Protein AF-A0AAN8R5F7-F1 (afdb_monomer_lite)

pLDDT: mean 91.43, std 5.91, range [65.44, 97.75]

Structure (mmCIF, N/CA/C/O backbone):
data_AF-A0AAN8R5F7-F1
#
_entry.id   AF-A0AAN8R5F7-F1
#
loop_
_atom_site.group_PDB
_atom_site.id
_atom_site.type_symbol
_atom_site.label_atom_id
_atom_site.label_alt_id
_atom_site.label_comp_id
_atom_site.label_asym_id
_atom_site.label_entity_id
_atom_site.label_seq_id
_atom_site.pdbx_PDB_ins_code
_atom_site.Cartn_x
_atom_site.Cartn_y
_atom_site.Cartn_z
_atom_site.occupancy
_atom_site.B_iso_or_equiv
_atom_site.auth_seq_id
_atom_site.auth_comp_id
_atom_site.auth_asym_id
_atom_site.auth_atom_id
_atom_site.pdbx_PDB_model_num
ATOM 1 N N . MET A 1 1 ? -6.568 -14.028 -9.680 1.00 81.44 1 MET A N 1
ATOM 2 C CA . MET A 1 1 ? -6.559 -12.885 -10.621 1.00 81.44 1 MET A CA 1
ATOM 3 C C . MET A 1 1 ? -5.144 -12.614 -11.130 1.00 81.44 1 MET A C 1
ATOM 5 O O . MET A 1 1 ? -4.894 -12.911 -12.287 1.00 81.44 1 MET A O 1
ATOM 9 N N . PHE A 1 2 ? -4.196 -12.182 -10.287 1.00 82.31 2 PHE A N 1
ATOM 10 C CA . PHE A 1 2 ? -2.852 -11.762 -10.733 1.00 82.31 2 PHE A CA 1
ATOM 11 C C . PHE A 1 2 ? -2.015 -12.887 -11.358 1.00 82.31 2 PHE A C 1
ATOM 13 O O . PHE A 1 2 ? -1.373 -12.662 -12.374 1.00 82.31 2 PHE A O 1
ATOM 20 N N . THR A 1 3 ? -2.107 -14.123 -10.855 1.00 86.88 3 THR A N 1
ATOM 21 C CA . THR A 1 3 ? -1.468 -15.292 -11.492 1.00 86.88 3 THR A CA 1
ATOM 22 C C . THR A 1 3 ? -1.966 -15.541 -12.917 1.00 86.88 3 THR A C 1
ATOM 24 O O . THR A 1 3 ? -1.203 -15.998 -13.755 1.00 86.88 3 THR A O 1
ATOM 27 N N . ARG A 1 4 ? -3.238 -15.239 -13.213 1.00 84.88 4 ARG A N 1
ATOM 28 C CA . ARG A 1 4 ? -3.802 -15.421 -14.561 1.00 84.88 4 ARG A CA 1
ATOM 29 C C . ARG A 1 4 ? -3.370 -14.303 -15.512 1.00 84.88 4 ARG A C 1
ATOM 31 O O . ARG A 1 4 ? -3.146 -14.577 -16.679 1.00 84.88 4 ARG A O 1
ATOM 38 N N . THR A 1 5 ? -3.244 -13.074 -15.011 1.00 77.81 5 THR A N 1
ATOM 39 C CA . THR A 1 5 ? -2.885 -11.894 -15.817 1.00 77.81 5 THR A CA 1
ATOM 40 C C . THR A 1 5 ? -1.377 -11.765 -16.039 1.00 77.81 5 THR A C 1
ATOM 42 O O . THR A 1 5 ? -0.944 -11.488 -17.148 1.00 77.81 5 THR A O 1
ATOM 45 N N . TYR A 1 6 ? -0.575 -11.979 -14.994 1.00 79.94 6 TYR A N 1
ATOM 46 C CA . TYR A 1 6 ? 0.871 -11.725 -14.991 1.00 79.94 6 TYR A CA 1
ATOM 47 C C . TYR A 1 6 ? 1.715 -13.005 -14.909 1.00 79.94 6 TYR A C 1
ATOM 49 O O . TYR A 1 6 ? 2.942 -12.949 -14.988 1.00 79.94 6 TYR A O 1
ATOM 57 N N . GLY A 1 7 ? 1.081 -14.172 -14.744 1.00 85.00 7 GLY A N 1
ATOM 58 C CA . GLY A 1 7 ? 1.749 -15.470 -14.813 1.00 85.00 7 GLY A CA 1
ATOM 59 C C . GLY A 1 7 ? 2.954 -15.587 -13.879 1.00 85.00 7 GLY A C 1
ATOM 60 O O . GLY A 1 7 ? 2.865 -15.358 -12.668 1.00 85.00 7 GLY A O 1
ATOM 61 N N . LYS A 1 8 ? 4.096 -15.954 -14.469 1.00 82.50 8 LYS A N 1
ATOM 62 C CA . LYS A 1 8 ? 5.363 -16.192 -13.768 1.00 82.50 8 LYS A CA 1
ATOM 63 C C . LYS A 1 8 ? 5.905 -14.940 -13.069 1.00 82.50 8 LYS A C 1
ATOM 65 O O . LYS A 1 8 ? 6.437 -15.072 -11.971 1.00 82.50 8 LYS A O 1
ATOM 70 N N . LEU A 1 9 ? 5.706 -13.750 -13.648 1.00 75.12 9 LEU A N 1
ATOM 71 C CA . LEU A 1 9 ? 6.198 -12.481 -13.089 1.00 75.12 9 LEU A CA 1
ATOM 72 C C . LEU A 1 9 ? 5.607 -12.216 -11.703 1.00 75.12 9 LEU A C 1
ATOM 74 O O . LEU A 1 9 ? 6.333 -11.903 -10.761 1.00 75.12 9 LEU A O 1
ATOM 78 N N . TYR A 1 10 ? 4.295 -12.419 -11.558 1.00 81.12 10 TYR A N 1
ATOM 79 C CA . TYR A 1 10 ? 3.639 -12.315 -10.258 1.00 81.12 10 TYR A CA 1
ATOM 80 C C . TYR A 1 10 ? 4.076 -13.435 -9.312 1.00 81.12 10 TYR A C 1
ATOM 82 O O . TYR A 1 10 ? 4.365 -13.171 -8.154 1.00 81.12 10 TYR A O 1
ATOM 90 N N . MET A 1 11 ? 4.163 -14.680 -9.789 1.00 83.88 11 MET A N 1
ATOM 91 C CA . MET A 1 11 ? 4.531 -15.821 -8.939 1.00 83.88 11 MET A CA 1
ATOM 92 C C . MET A 1 11 ? 5.918 -15.662 -8.302 1.00 83.88 11 MET A C 1
ATOM 94 O O . MET A 1 11 ? 6.089 -16.039 -7.146 1.00 83.88 11 MET A O 1
ATOM 98 N N . GLN A 1 12 ? 6.877 -15.080 -9.027 1.00 82.88 12 GLN A N 1
ATOM 99 C CA . GLN A 1 12 ? 8.237 -14.830 -8.537 1.00 82.88 12 GLN A CA 1
ATOM 100 C C . GLN A 1 12 ? 8.329 -13.661 -7.546 1.00 82.88 12 GLN A C 1
ATOM 102 O O . GLN A 1 12 ? 9.253 -13.632 -6.746 1.00 82.88 12 GLN A O 1
ATOM 107 N N . ASN A 1 13 ? 7.370 -12.730 -7.565 1.00 84.19 13 ASN A N 1
ATOM 108 C CA . ASN A 1 13 ? 7.375 -11.520 -6.732 1.00 84.19 13 ASN A CA 1
ATOM 109 C C . ASN A 1 13 ? 6.164 -11.451 -5.787 1.00 84.19 13 ASN A C 1
ATOM 111 O O . ASN A 1 13 ? 5.826 -10.391 -5.267 1.00 84.19 13 ASN A O 1
ATOM 115 N N . ARG A 1 14 ? 5.471 -12.577 -5.577 1.00 88.50 14 ARG A N 1
ATOM 116 C CA . ARG A 1 14 ? 4.217 -12.628 -4.808 1.00 88.50 14 ARG A CA 1
ATOM 117 C C . ARG A 1 14 ? 4.398 -12.219 -3.347 1.00 88.50 14 ARG A C 1
ATOM 119 O O . ARG A 1 14 ? 3.451 -11.714 -2.754 1.00 88.50 14 ARG A O 1
ATOM 126 N N . GLU A 1 15 ? 5.591 -12.446 -2.799 1.00 91.62 15 GLU A N 1
ATOM 127 C CA . GLU A 1 15 ? 5.945 -12.153 -1.408 1.00 91.62 15 GLU A CA 1
ATOM 128 C C . GLU A 1 15 ? 5.784 -10.663 -1.103 1.00 91.62 15 GLU A C 1
ATOM 130 O O . GLU A 1 15 ? 5.122 -10.312 -0.139 1.00 91.62 15 GLU A O 1
A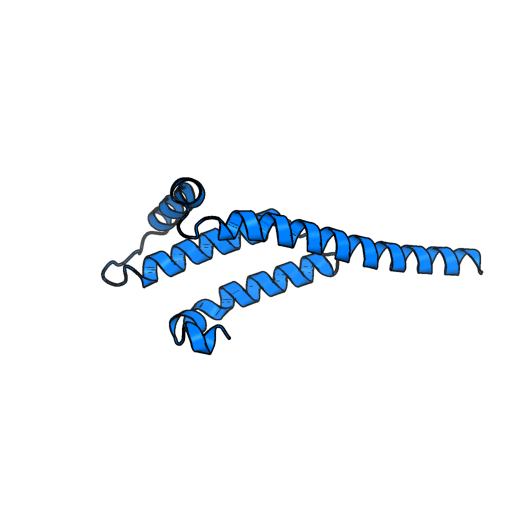TOM 135 N N . LEU A 1 16 ? 6.202 -9.789 -2.023 1.00 92.19 16 LEU A N 1
ATOM 136 C CA . LEU A 1 16 ? 6.035 -8.339 -1.900 1.00 92.19 16 LEU A CA 1
ATOM 137 C C . LEU A 1 16 ? 4.563 -7.926 -1.702 1.00 92.19 16 LEU A C 1
ATOM 139 O O . LEU A 1 16 ? 4.253 -7.023 -0.928 1.00 92.19 16 LEU A O 1
ATOM 143 N N . PHE A 1 17 ? 3.631 -8.611 -2.369 1.00 92.62 17 PHE A N 1
ATOM 144 C CA . PHE A 1 17 ? 2.201 -8.371 -2.169 1.00 92.62 17 PHE A CA 1
ATOM 145 C C . PHE A 1 17 ? 1.705 -8.974 -0.848 1.00 92.62 17 PHE A C 1
ATOM 147 O O . PHE A 1 17 ? 0.873 -8.369 -0.178 1.00 92.62 17 PHE A O 1
ATOM 154 N N . GLN A 1 18 ? 2.189 -10.159 -0.469 1.00 95.00 18 GLN A N 1
ATOM 155 C CA . GLN A 1 18 ? 1.830 -10.807 0.798 1.00 95.00 18 GLN A CA 1
ATOM 156 C C . GLN A 1 18 ? 2.277 -9.976 2.009 1.00 95.00 18 GLN A C 1
ATOM 158 O O . GLN A 1 18 ? 1.495 -9.828 2.951 1.00 95.00 18 GLN A O 1
ATOM 163 N N . ASP A 1 19 ? 3.469 -9.386 1.949 1.00 95.56 19 ASP A N 1
ATOM 164 C CA . ASP A 1 19 ? 4.004 -8.464 2.954 1.00 95.56 19 ASP A CA 1
ATOM 165 C C . ASP A 1 19 ? 3.090 -7.247 3.112 1.00 95.56 19 ASP A C 1
ATOM 167 O O . ASP A 1 19 ? 2.637 -6.954 4.220 1.00 95.56 19 ASP A O 1
ATOM 171 N N . LEU A 1 20 ? 2.716 -6.602 1.997 1.00 96.31 20 LEU A N 1
ATOM 172 C CA . LEU A 1 20 ? 1.783 -5.474 2.016 1.00 96.31 20 LEU A CA 1
ATOM 173 C C . LEU A 1 20 ? 0.470 -5.852 2.716 1.00 96.31 20 LEU A C 1
ATOM 175 O O . LEU A 1 20 ? 0.024 -5.154 3.624 1.00 96.31 20 LEU A O 1
ATOM 179 N N . PHE A 1 21 ? -0.160 -6.967 2.334 1.00 96.31 21 PHE A N 1
ATOM 180 C CA . PHE A 1 21 ? -1.412 -7.399 2.968 1.00 96.31 21 PHE A CA 1
ATOM 181 C C . PHE A 1 21 ? -1.243 -7.738 4.455 1.00 96.31 21 PHE A C 1
ATOM 183 O O . PHE A 1 21 ? -2.174 -7.532 5.240 1.00 96.31 21 PHE A O 1
ATOM 190 N N . THR A 1 22 ? -0.073 -8.234 4.851 1.00 97.06 22 THR A N 1
ATOM 191 C CA . THR A 1 22 ? 0.256 -8.514 6.251 1.00 97.06 22 THR A CA 1
ATOM 192 C C . THR A 1 22 ? 0.332 -7.223 7.061 1.00 97.06 22 THR A C 1
ATOM 194 O O . THR A 1 22 ? -0.317 -7.128 8.105 1.00 97.06 22 THR A O 1
ATOM 197 N N . GLU A 1 23 ? 1.018 -6.199 6.556 1.00 96.88 23 GLU A N 1
ATOM 198 C CA . GLU A 1 23 ? 1.107 -4.896 7.221 1.00 96.88 23 GLU A CA 1
ATOM 199 C C . GLU A 1 23 ? -0.240 -4.157 7.243 1.00 96.88 23 GLU A C 1
ATOM 201 O O . GLU A 1 23 ? -0.625 -3.608 8.277 1.00 96.88 23 GLU A O 1
ATOM 206 N N . LEU A 1 24 ? -1.041 -4.242 6.173 1.00 97.00 24 LEU A N 1
ATOM 207 C CA . LEU A 1 24 ? -2.419 -3.728 6.165 1.00 97.00 24 LEU A CA 1
ATOM 208 C C . LEU A 1 24 ? -3.273 -4.379 7.262 1.00 97.00 24 LEU A C 1
ATOM 210 O O . LEU A 1 24 ? -3.994 -3.698 8.000 1.00 97.00 24 LEU A O 1
ATOM 214 N N . LYS A 1 25 ? -3.179 -5.705 7.409 1.00 96.38 25 LYS A N 1
ATOM 215 C CA . LYS A 1 25 ? -3.880 -6.436 8.469 1.00 96.38 25 LYS A CA 1
ATOM 216 C C . LYS A 1 25 ? -3.384 -6.011 9.849 1.00 96.38 25 LYS A C 1
ATOM 218 O O . LYS A 1 25 ? -4.205 -5.767 10.729 1.00 96.38 25 LYS A O 1
ATOM 223 N N . ARG A 1 26 ? -2.068 -5.886 10.030 1.00 96.19 26 ARG A N 1
ATOM 224 C CA . ARG A 1 26 ? -1.444 -5.460 11.287 1.00 96.19 26 ARG A CA 1
ATOM 225 C C . ARG A 1 26 ? -1.888 -4.056 11.689 1.00 96.19 26 ARG A C 1
ATOM 227 O O . ARG A 1 26 ? -2.242 -3.850 12.850 1.00 96.19 26 ARG A O 1
ATOM 234 N N . TYR A 1 27 ? -1.937 -3.121 10.739 1.00 95.88 27 TYR A N 1
ATOM 235 C CA . TYR A 1 27 ? -2.488 -1.785 10.952 1.00 95.88 27 TYR A CA 1
ATOM 236 C C . TYR A 1 27 ? -3.941 -1.861 11.430 1.00 95.88 27 TYR A C 1
ATOM 238 O O . TYR A 1 27 ? -4.296 -1.255 12.442 1.00 95.88 27 TYR A O 1
ATOM 246 N N . TYR A 1 28 ? -4.782 -2.635 10.740 1.00 94.69 28 TYR A N 1
ATOM 247 C CA . TYR A 1 28 ? -6.195 -2.783 11.087 1.00 94.69 28 TYR A CA 1
ATOM 248 C C . TYR A 1 28 ? -6.405 -3.366 12.494 1.00 94.69 28 TYR A C 1
ATOM 250 O O . TYR A 1 28 ? -7.240 -2.868 13.247 1.00 94.69 28 TYR A O 1
ATOM 258 N N . THR A 1 29 ? -5.618 -4.370 12.891 1.00 93.88 29 THR A N 1
ATOM 259 C CA . THR A 1 29 ? -5.741 -5.033 14.201 1.00 93.88 29 THR A CA 1
ATOM 260 C C . THR A 1 29 ? -5.149 -4.239 15.368 1.00 93.88 29 THR A C 1
ATOM 262 O O . THR A 1 29 ? -5.047 -4.765 16.472 1.00 93.88 29 THR A O 1
ATOM 265 N N . GLY A 1 30 ? -4.754 -2.982 15.158 1.00 88.75 30 GLY A N 1
ATOM 266 C CA . GLY A 1 30 ? -4.257 -2.116 16.226 1.00 88.75 30 GLY A CA 1
ATOM 267 C C . GLY A 1 30 ? -2.734 -2.017 16.324 1.00 88.75 30 GLY A C 1
ATOM 268 O O . GLY A 1 30 ? -2.239 -1.383 17.252 1.00 88.75 30 GLY A O 1
ATOM 269 N N . GLY A 1 31 ? -1.985 -2.594 15.382 1.00 90.69 31 GLY A N 1
ATOM 270 C CA . GLY A 1 31 ? -0.531 -2.472 15.340 1.00 90.69 31 GLY A CA 1
ATOM 271 C C . GLY A 1 31 ? -0.065 -1.023 15.162 1.00 90.69 31 GLY A C 1
ATOM 272 O O . GLY A 1 31 ? -0.767 -0.192 14.572 1.00 90.69 31 GLY A O 1
ATOM 273 N N . ASN A 1 32 ? 1.128 -0.730 15.683 1.00 91.19 32 ASN A N 1
ATOM 274 C CA . ASN A 1 32 ? 1.823 0.535 15.457 1.00 91.19 32 ASN A CA 1
ATOM 275 C C . ASN A 1 32 ? 2.521 0.490 14.090 1.00 91.19 32 ASN A C 1
ATOM 277 O O . ASN A 1 32 ? 3.690 0.128 14.000 1.00 91.19 32 ASN A O 1
ATOM 281 N N . VAL A 1 33 ? 1.753 0.754 13.034 1.00 93.25 33 VAL A N 1
ATOM 282 C CA . VAL A 1 33 ? 2.197 0.716 11.636 1.00 93.25 33 VAL A CA 1
ATOM 283 C C . VAL A 1 33 ? 1.907 2.075 11.013 1.00 93.25 33 VAL A C 1
ATOM 285 O O . VAL A 1 33 ? 0.798 2.597 11.157 1.00 93.25 33 VAL A O 1
ATOM 288 N N . ASN A 1 34 ? 2.885 2.640 10.313 1.00 94.81 34 ASN A N 1
ATOM 289 C CA . ASN A 1 34 ? 2.685 3.830 9.502 1.00 94.81 34 ASN A CA 1
ATOM 290 C C . ASN A 1 34 ? 2.191 3.415 8.111 1.00 94.81 34 ASN A C 1
ATOM 292 O O . ASN A 1 34 ? 2.971 3.023 7.251 1.00 94.81 34 ASN A O 1
ATOM 296 N N . LEU A 1 35 ? 0.875 3.483 7.904 1.00 94.44 35 LEU A N 1
ATOM 297 C CA . LEU A 1 35 ? 0.235 2.998 6.681 1.00 94.44 35 LEU A CA 1
ATOM 298 C C . LEU A 1 35 ? 0.730 3.714 5.416 1.00 94.44 35 LEU A C 1
ATOM 300 O O . LEU A 1 35 ? 0.828 3.095 4.361 1.00 94.44 35 LEU A O 1
ATOM 304 N N . GLU A 1 36 ? 1.036 5.006 5.514 1.00 94.88 36 GLU A N 1
ATOM 305 C CA . GLU A 1 36 ? 1.539 5.772 4.376 1.00 94.88 36 GLU A CA 1
ATOM 306 C C . GLU A 1 36 ? 2.931 5.308 3.953 1.00 94.88 36 GLU A C 1
ATOM 308 O O . GLU A 1 36 ? 3.147 5.052 2.773 1.00 94.88 36 GLU A O 1
ATOM 313 N N . GLU A 1 37 ? 3.822 5.120 4.921 1.00 95.44 37 GLU A N 1
ATOM 314 C CA . GLU A 1 37 ? 5.183 4.626 4.705 1.00 95.44 37 GLU A CA 1
ATOM 315 C C . GLU A 1 37 ? 5.194 3.179 4.198 1.00 95.44 37 GLU A C 1
ATOM 317 O O . GLU A 1 37 ? 5.912 2.869 3.257 1.00 95.44 37 GLU A O 1
ATOM 322 N N . THR A 1 38 ? 4.333 2.305 4.735 1.00 96.06 38 THR A N 1
ATOM 323 C CA . THR A 1 38 ? 4.160 0.934 4.221 1.00 96.06 38 THR A CA 1
ATOM 324 C C . THR A 1 38 ? 3.783 0.921 2.739 1.00 96.06 38 THR A C 1
ATOM 326 O O . THR A 1 38 ? 4.237 0.066 1.979 1.00 96.06 38 THR A O 1
ATOM 329 N N . LEU A 1 39 ? 2.919 1.847 2.317 1.00 96.00 39 LEU A N 1
ATOM 330 C CA . LEU A 1 39 ? 2.502 1.945 0.924 1.00 96.00 39 LEU A CA 1
ATOM 331 C C . LEU A 1 39 ? 3.617 2.514 0.047 1.00 96.00 39 LEU A C 1
ATOM 333 O O . LEU A 1 39 ? 3.815 2.006 -1.055 1.00 96.00 39 LEU A O 1
ATOM 337 N N . ASP A 1 40 ? 4.345 3.521 0.525 1.00 94.50 40 ASP A N 1
ATOM 338 C CA . ASP A 1 40 ? 5.483 4.097 -0.195 1.00 94.50 40 ASP A CA 1
ATOM 339 C C . ASP A 1 40 ? 6.600 3.051 -0.395 1.00 94.50 40 ASP A C 1
ATOM 341 O O . ASP A 1 40 ? 7.058 2.863 -1.524 1.00 94.50 40 ASP A O 1
ATOM 345 N N . ASP A 1 41 ? 6.951 2.289 0.650 1.00 94.50 41 ASP A N 1
ATOM 346 C CA . ASP A 1 41 ? 7.923 1.184 0.582 1.00 94.50 41 ASP A CA 1
ATOM 347 C C . ASP A 1 41 ? 7.494 0.109 -0.426 1.00 94.50 41 ASP A C 1
ATOM 349 O O . ASP A 1 41 ? 8.278 -0.312 -1.281 1.00 94.50 41 ASP A O 1
ATOM 353 N N . PHE A 1 42 ? 6.217 -0.289 -0.397 1.00 95.00 42 PHE A N 1
ATOM 354 C CA . PHE A 1 42 ? 5.672 -1.241 -1.364 1.00 95.00 42 PHE A CA 1
ATOM 355 C C . PHE A 1 42 ? 5.881 -0.769 -2.809 1.00 95.00 42 PHE A C 1
ATOM 357 O O . PHE A 1 42 ? 6.298 -1.562 -3.657 1.00 95.00 42 PHE A O 1
ATOM 364 N N . TRP A 1 43 ? 5.603 0.504 -3.108 1.00 94.44 43 TRP A N 1
ATOM 365 C CA . TRP A 1 43 ? 5.756 1.037 -4.463 1.00 94.44 43 TRP A CA 1
ATOM 366 C C . TRP A 1 43 ? 7.220 1.179 -4.879 1.00 94.44 43 TRP A C 1
ATOM 368 O O . TRP A 1 43 ? 7.527 0.898 -6.039 1.00 94.44 43 TRP A O 1
ATOM 378 N N . SER A 1 44 ? 8.108 1.547 -3.951 1.00 93.56 44 SER A N 1
ATOM 379 C CA . SER A 1 44 ? 9.558 1.587 -4.176 1.00 93.56 44 SER A CA 1
ATOM 380 C C . SER A 1 44 ? 10.092 0.201 -4.536 1.00 93.56 44 SER A C 1
ATOM 382 O O . SER A 1 44 ? 10.607 -0.016 -5.633 1.00 93.56 44 SER A O 1
ATOM 384 N N . ARG A 1 45 ? 9.844 -0.794 -3.676 1.00 92.38 45 ARG A N 1
ATOM 385 C CA . ARG A 1 45 ? 10.274 -2.182 -3.905 1.00 92.38 45 ARG A CA 1
ATOM 386 C C . ARG A 1 45 ? 9.657 -2.762 -5.178 1.00 92.38 45 ARG A C 1
ATOM 388 O O . ARG A 1 45 ? 10.309 -3.515 -5.902 1.00 92.38 45 ARG A O 1
ATOM 395 N N . LEU A 1 46 ? 8.399 -2.427 -5.481 1.00 91.94 46 LEU A N 1
ATOM 396 C CA . LEU A 1 46 ? 7.751 -2.877 -6.712 1.00 91.94 46 LEU A CA 1
ATOM 397 C C . LEU A 1 46 ? 8.413 -2.261 -7.950 1.00 91.94 46 LEU A C 1
ATOM 399 O O . LEU A 1 46 ? 8.570 -2.963 -8.950 1.00 91.94 46 LEU A O 1
ATOM 403 N N . LEU A 1 47 ? 8.810 -0.985 -7.895 1.00 91.62 47 LEU A N 1
ATOM 404 C CA . LEU A 1 47 ? 9.533 -0.327 -8.981 1.00 91.62 47 LEU A CA 1
ATOM 405 C C . LEU A 1 47 ? 10.858 -1.027 -9.259 1.00 91.62 47 LEU A C 1
ATOM 407 O O . LEU A 1 47 ? 11.109 -1.388 -10.404 1.00 91.62 47 LEU A O 1
ATOM 411 N N . GLU A 1 48 ? 11.663 -1.266 -8.228 1.00 90.25 48 GLU A N 1
ATOM 412 C CA . GLU A 1 48 ? 12.972 -1.914 -8.358 1.00 90.25 48 GLU A CA 1
ATOM 413 C C . GLU A 1 48 ? 12.841 -3.299 -9.002 1.00 90.25 48 GLU A C 1
ATOM 415 O O . GLU A 1 48 ? 13.510 -3.600 -9.995 1.00 90.25 48 GLU A O 1
ATOM 420 N N . ARG A 1 49 ? 11.893 -4.118 -8.520 1.00 88.06 49 ARG A N 1
ATOM 421 C CA . ARG A 1 49 ? 11.618 -5.447 -9.093 1.00 88.06 49 ARG A CA 1
ATOM 422 C C . ARG A 1 49 ? 11.161 -5.362 -10.546 1.00 88.06 49 ARG A C 1
ATOM 424 O O . ARG A 1 49 ? 11.651 -6.112 -11.388 1.00 88.06 49 ARG A O 1
ATOM 431 N N . MET A 1 50 ? 10.238 -4.456 -10.862 1.00 86.56 50 MET A N 1
ATOM 432 C CA . MET A 1 50 ? 9.749 -4.271 -12.232 1.00 86.56 50 MET A CA 1
ATOM 433 C C . MET A 1 50 ? 10.850 -3.765 -13.166 1.00 86.56 50 MET A C 1
ATOM 435 O O . MET A 1 50 ? 10.938 -4.217 -14.306 1.00 86.56 50 MET A O 1
ATOM 439 N N . PHE A 1 51 ? 11.710 -2.870 -12.686 1.00 88.19 51 PHE A N 1
ATOM 440 C CA . PHE A 1 51 ? 12.804 -2.310 -13.463 1.00 88.19 51 PHE A CA 1
ATOM 441 C C . PHE A 1 51 ? 13.821 -3.384 -13.855 1.00 88.19 51 PHE A C 1
ATOM 443 O O . PHE A 1 51 ? 14.168 -3.486 -15.033 1.00 88.19 51 PHE A O 1
ATOM 450 N N . GLN A 1 52 ? 14.223 -4.235 -12.906 1.00 86.62 52 GLN A N 1
ATOM 451 C CA . GLN A 1 52 ? 15.094 -5.384 -13.167 1.00 86.62 52 GLN A CA 1
ATOM 452 C C . GLN A 1 52 ? 14.463 -6.375 -14.157 1.00 86.62 52 GLN A C 1
ATOM 454 O O . GLN A 1 52 ? 15.140 -6.889 -15.044 1.00 86.62 52 GLN A O 1
ATOM 459 N N . LEU A 1 53 ? 13.155 -6.628 -14.032 1.00 83.00 53 LEU A N 1
ATOM 460 C CA . LEU A 1 53 ? 12.430 -7.553 -14.907 1.00 83.00 53 LEU A CA 1
ATOM 461 C C . LEU A 1 53 ? 12.323 -7.053 -16.350 1.00 83.00 53 LEU A C 1
ATOM 463 O O . LEU A 1 53 ? 12.477 -7.841 -17.280 1.00 83.00 53 LEU A O 1
ATOM 467 N N . ILE A 1 54 ? 12.045 -5.763 -16.543 1.00 85.06 54 ILE A N 1
ATOM 468 C CA . ILE A 1 54 ? 11.927 -5.153 -17.876 1.00 85.06 54 ILE A CA 1
ATOM 469 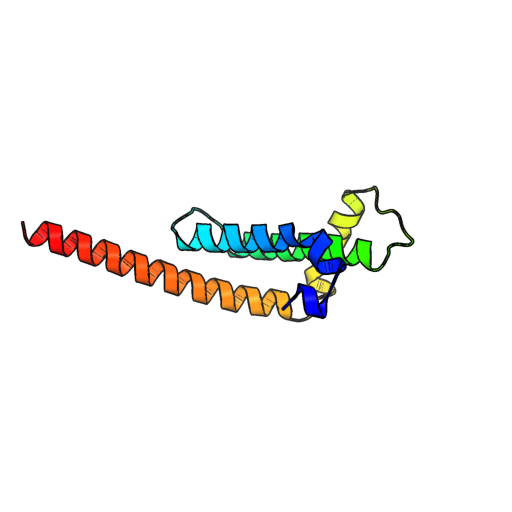C C . ILE A 1 54 ? 13.303 -5.057 -18.545 1.00 85.06 54 ILE A C 1
ATOM 471 O O . ILE A 1 54 ? 13.419 -5.242 -19.753 1.00 85.06 54 ILE A O 1
ATOM 475 N N . ASN A 1 55 ? 14.349 -4.812 -17.758 1.00 87.88 55 ASN A N 1
ATOM 476 C CA . ASN A 1 55 ? 15.713 -4.608 -18.232 1.00 87.88 55 ASN A CA 1
ATOM 477 C C . ASN A 1 55 ? 16.600 -5.832 -17.969 1.00 87.88 55 ASN A C 1
ATOM 479 O O . ASN A 1 55 ? 17.764 -5.686 -17.607 1.00 87.88 55 ASN A O 1
ATOM 483 N N . SER A 1 56 ? 16.074 -7.043 -18.183 1.00 86.25 56 SER A N 1
ATOM 484 C CA . SER A 1 56 ? 16.748 -8.304 -17.824 1.00 86.25 56 SER A CA 1
ATOM 485 C C . SER A 1 56 ? 18.071 -8.563 -18.558 1.00 86.25 56 SER A C 1
ATOM 487 O O . SER A 1 56 ? 18.812 -9.474 -18.201 1.00 86.25 56 SER A O 1
ATOM 489 N N . GLN A 1 57 ? 18.358 -7.801 -19.614 1.00 89.75 57 GLN A N 1
ATOM 490 C CA . GLN A 1 57 ? 19.639 -7.819 -20.325 1.00 89.75 57 GLN A CA 1
ATOM 491 C C . GLN A 1 57 ? 20.776 -7.145 -19.537 1.00 89.75 57 GLN A C 1
ATOM 493 O O . GLN A 1 5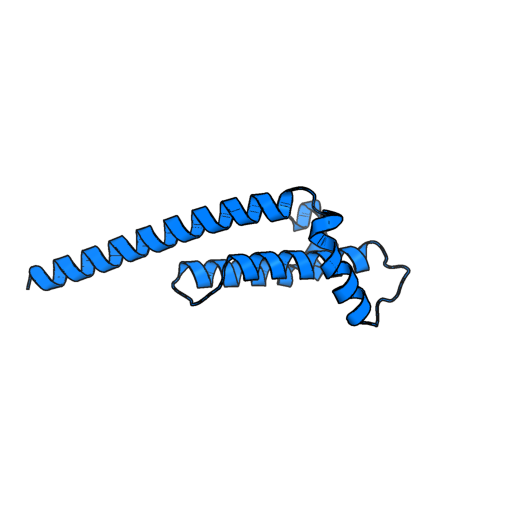7 ? 21.947 -7.383 -19.825 1.00 89.75 57 GLN A O 1
ATOM 498 N N . TYR A 1 58 ? 20.441 -6.323 -18.540 1.00 87.94 58 TYR A N 1
ATOM 499 C CA . TYR A 1 58 ? 21.389 -5.661 -17.653 1.00 87.94 58 TYR A CA 1
ATOM 500 C C . TYR A 1 58 ? 21.427 -6.358 -16.294 1.00 87.94 58 TYR A C 1
ATOM 502 O O . TYR A 1 58 ? 20.426 -6.888 -15.815 1.00 87.94 58 TYR A O 1
ATOM 510 N N . HIS A 1 59 ? 22.604 -6.359 -15.671 1.00 84.56 59 HIS A N 1
ATOM 511 C CA . HIS A 1 59 ? 22.794 -6.897 -14.329 1.00 84.56 59 HIS A CA 1
ATOM 512 C C . HIS A 1 59 ? 22.911 -5.726 -13.358 1.00 84.56 59 HIS A C 1
ATOM 514 O O . HIS A 1 59 ? 23.905 -5.004 -13.362 1.00 84.56 59 HIS A O 1
ATOM 520 N N . PHE A 1 60 ? 21.877 -5.531 -12.546 1.00 85.75 60 PHE A N 1
ATOM 521 C CA . PHE A 1 60 ? 21.850 -4.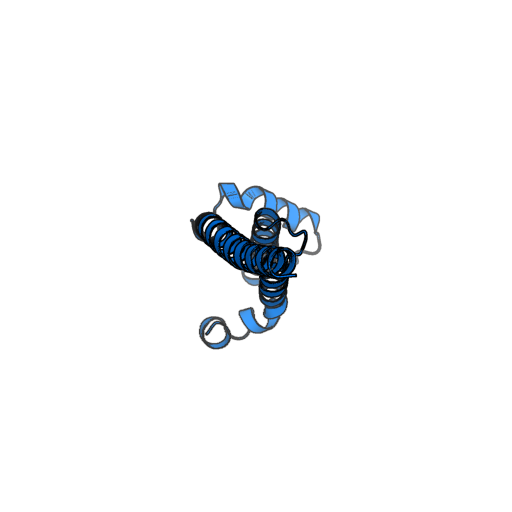515 -11.498 1.00 85.75 60 PHE A CA 1
ATOM 522 C C . PHE A 1 60 ? 22.388 -5.145 -10.211 1.00 85.75 60 PHE A C 1
ATOM 524 O O . PHE A 1 60 ? 21.619 -5.679 -9.417 1.00 85.75 60 PHE A O 1
ATOM 531 N N . THR A 1 61 ? 23.715 -5.184 -10.074 1.00 75.06 61 THR A N 1
ATOM 532 C CA . THR A 1 61 ? 24.414 -5.732 -8.892 1.00 75.06 61 THR A CA 1
ATOM 533 C C . THR A 1 61 ? 24.637 -4.701 -7.791 1.00 75.06 61 THR A C 1
ATOM 535 O O . THR A 1 61 ? 25.092 -5.064 -6.714 1.00 75.06 61 THR A O 1
ATOM 538 N N . ASP A 1 62 ? 24.389 -3.430 -8.097 1.00 79.88 62 ASP A N 1
ATOM 539 C CA . ASP A 1 62 ? 24.603 -2.301 -7.204 1.00 79.88 62 ASP A CA 1
ATOM 540 C C . ASP A 1 62 ? 23.255 -1.813 -6.662 1.00 79.88 62 ASP A C 1
ATOM 542 O O . ASP A 1 62 ? 22.407 -1.335 -7.428 1.00 79.88 62 ASP A O 1
ATOM 546 N N . ASP A 1 63 ? 23.062 -1.963 -5.353 1.00 81.56 63 ASP A N 1
ATOM 547 C CA . ASP A 1 63 ? 21.856 -1.519 -4.655 1.00 81.56 63 ASP A CA 1
ATOM 548 C C . ASP A 1 63 ? 21.718 0.015 -4.713 1.00 81.56 63 ASP A C 1
ATOM 550 O O . ASP A 1 63 ? 20.596 0.519 -4.811 1.00 81.56 63 ASP A O 1
ATOM 554 N N . ASP A 1 64 ? 22.831 0.758 -4.804 1.00 87.81 64 ASP A N 1
ATOM 555 C CA . ASP A 1 64 ? 22.822 2.224 -4.900 1.00 87.81 64 ASP A CA 1
ATOM 556 C C . ASP A 1 64 ? 22.142 2.696 -6.195 1.00 87.81 64 ASP A C 1
ATOM 558 O O . ASP A 1 64 ? 21.482 3.741 -6.237 1.00 87.81 64 ASP A O 1
ATOM 562 N N . TYR A 1 65 ? 22.260 1.915 -7.275 1.00 89.44 65 TYR A N 1
ATOM 563 C CA . TYR A 1 65 ? 21.624 2.236 -8.552 1.00 89.44 65 TYR A CA 1
ATOM 564 C C . TYR A 1 65 ? 20.102 2.081 -8.484 1.00 89.44 65 TYR A C 1
ATOM 566 O O . TYR A 1 65 ? 19.361 2.917 -9.008 1.00 89.44 65 TYR A O 1
ATOM 574 N N . LEU A 1 66 ? 19.622 1.021 -7.830 1.00 89.69 66 LEU A N 1
ATOM 575 C CA . LEU A 1 66 ? 18.190 0.787 -7.647 1.00 89.69 66 LEU A CA 1
ATOM 576 C C . LEU A 1 66 ? 17.587 1.807 -6.679 1.00 89.69 66 LEU A C 1
ATOM 578 O O . LEU A 1 66 ? 16.531 2.366 -6.977 1.00 89.69 66 LEU A O 1
ATOM 582 N N . GLU A 1 67 ? 18.300 2.149 -5.604 1.00 88.75 67 GLU A N 1
ATOM 583 C CA . GLU A 1 67 ? 17.896 3.220 -4.690 1.00 88.75 67 GLU A CA 1
ATOM 584 C C . GLU A 1 67 ? 17.810 4.570 -5.423 1.00 88.75 67 GLU A C 1
ATOM 586 O O . GLU A 1 67 ? 16.866 5.343 -5.238 1.00 88.75 67 GLU A O 1
ATOM 591 N N . CYS A 1 68 ? 18.771 4.853 -6.310 1.00 91.19 68 CYS A N 1
ATOM 592 C CA . CYS A 1 68 ? 18.750 6.041 -7.156 1.00 91.19 68 CYS A CA 1
ATOM 593 C C . CYS A 1 68 ? 17.482 6.098 -8.017 1.00 91.19 68 CYS A C 1
ATOM 595 O O . CYS A 1 68 ? 16.817 7.131 -8.051 1.00 91.19 68 CYS A O 1
ATOM 597 N N . ILE A 1 69 ? 17.089 4.992 -8.653 1.00 90.25 69 ILE A N 1
ATOM 598 C CA . ILE A 1 69 ? 15.849 4.922 -9.443 1.00 90.25 69 ILE A CA 1
ATOM 599 C C . ILE A 1 69 ? 14.623 5.212 -8.576 1.00 90.25 69 ILE A C 1
ATOM 601 O O . ILE A 1 69 ? 13.752 5.987 -8.986 1.00 90.25 69 ILE A O 1
ATOM 605 N N . SER A 1 70 ? 14.567 4.633 -7.379 1.00 89.94 70 SER A N 1
ATOM 606 C CA . SER A 1 70 ? 13.466 4.828 -6.436 1.00 89.94 70 SER A CA 1
ATOM 607 C C . SER A 1 70 ? 13.281 6.302 -6.050 1.00 89.94 70 SER A C 1
ATOM 609 O O . SER A 1 70 ? 12.145 6.758 -5.921 1.00 89.94 70 SER A O 1
ATOM 611 N N . LYS A 1 71 ? 14.354 7.108 -6.015 1.00 90.12 71 LYS A N 1
ATOM 612 C CA . LYS A 1 71 ? 14.277 8.568 -5.780 1.00 90.12 71 LYS A CA 1
ATOM 613 C C . LYS A 1 71 ? 13.538 9.338 -6.881 1.00 90.12 71 LYS A C 1
ATOM 615 O O . LYS A 1 71 ? 13.023 10.423 -6.621 1.00 90.12 71 LYS A O 1
ATOM 620 N N . TYR A 1 72 ? 13.447 8.794 -8.095 1.00 89.88 72 TYR A N 1
ATOM 621 C CA . TYR A 1 72 ? 12.766 9.435 -9.227 1.00 89.88 72 TYR A CA 1
ATOM 622 C C . TYR A 1 72 ? 11.315 8.968 -9.425 1.00 89.88 72 TYR A C 1
ATOM 624 O O . TYR A 1 72 ? 10.658 9.411 -10.375 1.00 89.88 72 TYR A O 1
ATOM 632 N N . ILE A 1 73 ? 10.782 8.108 -8.546 1.00 90.06 73 ILE A N 1
ATOM 633 C CA . ILE A 1 73 ? 9.441 7.521 -8.701 1.00 90.06 73 ILE A CA 1
ATOM 634 C C . ILE A 1 73 ? 8.335 8.583 -8.804 1.00 90.06 73 ILE A C 1
ATOM 636 O O . ILE A 1 73 ? 7.456 8.477 -9.663 1.00 90.06 73 ILE A O 1
ATOM 640 N N . ASP A 1 74 ? 8.416 9.646 -8.002 1.00 87.81 74 ASP A N 1
ATOM 641 C CA . ASP A 1 74 ? 7.412 10.715 -7.965 1.00 87.81 74 ASP A CA 1
ATOM 642 C C . ASP A 1 74 ? 7.463 11.624 -9.196 1.00 87.81 74 ASP A C 1
ATOM 644 O O . ASP A 1 74 ? 6.428 12.117 -9.664 1.00 87.81 74 ASP A O 1
ATOM 648 N N . GLN A 1 75 ? 8.663 11.830 -9.744 1.00 91.19 75 GLN A N 1
ATOM 649 C CA . GLN A 1 75 ? 8.873 12.662 -10.924 1.00 91.19 75 GLN A CA 1
ATOM 650 C C . GLN A 1 75 ? 8.442 11.932 -12.200 1.00 91.19 75 GLN A C 1
ATOM 652 O O . GLN A 1 75 ? 7.742 12.509 -13.033 1.00 91.19 75 GLN A O 1
ATOM 657 N N . LEU A 1 76 ? 8.851 10.670 -12.352 1.00 91.69 76 LEU A N 1
ATOM 658 C CA . LEU A 1 76 ? 8.629 9.890 -13.572 1.00 91.69 76 LEU A CA 1
ATOM 659 C C . LEU A 1 76 ? 7.265 9.199 -13.603 1.00 91.69 76 LEU A C 1
ATOM 661 O O . LEU A 1 76 ? 6.772 8.878 -14.682 1.00 91.69 76 LEU A O 1
ATOM 665 N N . LYS A 1 77 ? 6.648 8.975 -12.436 1.00 93.12 77 LYS A N 1
ATOM 666 C CA . LYS A 1 77 ? 5.346 8.309 -12.282 1.00 93.12 77 LYS A CA 1
ATOM 667 C C . LYS A 1 77 ? 5.241 7.021 -13.116 1.00 93.12 77 LYS A C 1
ATOM 669 O O . LYS A 1 77 ? 4.318 6.895 -13.925 1.00 93.12 77 LYS A O 1
ATOM 674 N N . PRO A 1 78 ? 6.129 6.030 -12.908 1.00 92.44 78 PRO A N 1
ATOM 675 C CA . PRO A 1 78 ? 6.139 4.788 -13.691 1.00 92.44 78 PRO A CA 1
ATOM 676 C C . PRO A 1 78 ? 4.826 3.995 -13.574 1.00 92.44 78 PRO A C 1
ATOM 678 O O . PRO A 1 78 ? 4.438 3.280 -14.493 1.00 92.44 78 PRO A O 1
ATOM 681 N N . PHE A 1 79 ? 4.101 4.169 -12.465 1.00 93.06 79 PHE A N 1
ATOM 682 C CA . PHE A 1 79 ? 2.780 3.581 -12.221 1.00 93.06 79 PHE A CA 1
ATOM 683 C C . PHE A 1 79 ? 1.621 4.579 -12.428 1.00 93.06 79 PHE A C 1
ATOM 685 O O . PHE A 1 79 ? 0.493 4.350 -11.979 1.00 93.06 79 PHE A O 1
ATOM 692 N N . GLY A 1 80 ? 1.891 5.715 -13.077 1.00 94.75 80 GLY A N 1
ATOM 693 C CA . GLY A 1 80 ? 0.946 6.812 -13.251 1.00 94.75 80 GLY A CA 1
ATOM 694 C C . GLY A 1 80 ? 0.420 7.346 -11.917 1.00 94.75 80 GLY A C 1
ATOM 695 O O . GLY A 1 80 ? 1.150 7.497 -10.942 1.00 94.75 80 GLY A O 1
ATOM 696 N N . ASP A 1 81 ? -0.885 7.613 -11.861 1.00 94.06 81 ASP A N 1
ATOM 697 C CA . ASP A 1 81 ? -1.569 8.065 -10.642 1.00 94.06 81 ASP A CA 1
ATOM 698 C C . ASP A 1 81 ? -1.895 6.936 -9.646 1.00 94.06 81 ASP A C 1
ATOM 700 O O . ASP A 1 81 ? -2.471 7.210 -8.589 1.00 94.06 81 ASP A O 1
ATOM 704 N N . GLY A 1 82 ? -1.578 5.679 -9.982 1.00 93.75 82 GLY A N 1
ATOM 705 C CA . GLY A 1 82 ? -1.907 4.496 -9.184 1.00 93.75 82 GLY A CA 1
ATOM 706 C C . GLY A 1 82 ? -1.467 4.612 -7.721 1.00 93.75 82 GLY A C 1
ATOM 707 O O . GLY A 1 82 ? -2.341 4.565 -6.852 1.00 93.75 82 GLY A O 1
ATOM 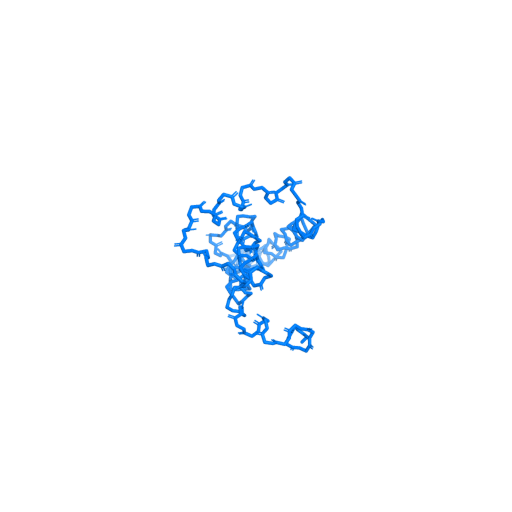708 N N . PRO A 1 83 ? -0.170 4.848 -7.433 1.00 95.00 83 PRO A N 1
ATOM 709 C CA . PRO A 1 83 ? 0.344 4.958 -6.069 1.00 95.00 83 PRO A CA 1
ATOM 710 C C . PRO A 1 83 ? -0.365 6.029 -5.246 1.00 95.00 83 PRO A C 1
ATOM 712 O O . PRO A 1 83 ? -0.905 5.748 -4.178 1.00 95.00 83 PRO A O 1
ATOM 715 N N . ARG A 1 84 ? -0.471 7.242 -5.797 1.00 94.19 84 ARG A N 1
ATOM 716 C CA . ARG A 1 84 ? -1.109 8.388 -5.138 1.00 94.19 84 ARG A CA 1
ATOM 717 C C . ARG A 1 84 ? -2.584 8.132 -4.822 1.00 94.19 84 ARG A C 1
ATOM 719 O O . ARG A 1 84 ? -3.038 8.415 -3.713 1.00 94.19 84 ARG A O 1
ATOM 726 N N . LYS A 1 85 ? -3.349 7.616 -5.792 1.00 95.88 85 LYS A N 1
ATOM 727 C CA . LYS A 1 85 ? -4.783 7.335 -5.611 1.00 95.88 85 LYS A CA 1
ATOM 728 C C . LYS A 1 85 ? -4.998 6.201 -4.616 1.00 95.88 85 LYS A C 1
ATOM 730 O O . LYS A 1 85 ? -5.831 6.343 -3.722 1.00 95.88 85 LYS A O 1
ATOM 735 N N . LEU A 1 86 ? -4.235 5.117 -4.750 1.00 96.00 86 LEU A N 1
ATOM 736 C CA . LEU A 1 86 ? -4.324 3.967 -3.859 1.00 96.00 86 LEU A CA 1
ATOM 737 C C . LEU A 1 86 ? -3.973 4.371 -2.425 1.00 96.00 86 LEU A C 1
ATOM 739 O O . LEU A 1 86 ? -4.735 4.055 -1.519 1.00 96.00 86 LEU A O 1
ATOM 743 N N . LYS A 1 87 ? -2.903 5.152 -2.229 1.00 95.81 87 LYS A N 1
ATOM 744 C CA . LYS A 1 87 ? -2.511 5.673 -0.915 1.00 95.81 87 LYS A CA 1
ATOM 745 C C . LYS A 1 87 ? -3.628 6.465 -0.256 1.00 95.81 87 LYS A C 1
ATOM 747 O O . LYS A 1 87 ? -4.064 6.123 0.838 1.00 95.81 87 LYS A O 1
ATOM 752 N N . ALA A 1 88 ? -4.186 7.448 -0.959 1.00 96.25 88 ALA A N 1
ATOM 753 C CA . ALA A 1 88 ? -5.283 8.246 -0.421 1.00 96.25 88 ALA A CA 1
ATOM 754 C C . ALA A 1 88 ? -6.528 7.404 -0.075 1.00 96.25 88 ALA A C 1
ATOM 756 O O . ALA A 1 88 ? -7.171 7.639 0.949 1.00 96.25 88 ALA A O 1
ATOM 757 N N . GLN A 1 89 ? -6.887 6.435 -0.920 1.00 97.38 89 GLN A N 1
ATOM 758 C CA . GLN A 1 89 ? -8.074 5.600 -0.719 1.00 97.38 89 GLN A CA 1
ATOM 759 C C . GLN A 1 89 ? -7.891 4.591 0.419 1.00 97.38 89 GLN A C 1
ATOM 761 O O . GLN A 1 89 ? -8.752 4.495 1.293 1.00 97.38 89 GLN A O 1
ATOM 766 N N . VAL A 1 90 ? -6.768 3.871 0.430 1.00 96.56 90 VAL A N 1
ATOM 767 C CA . VAL A 1 90 ? -6.456 2.844 1.430 1.00 96.56 90 VAL A CA 1
ATOM 768 C C . VAL A 1 90 ? -6.284 3.480 2.803 1.00 96.56 90 VAL A C 1
ATOM 770 O O . VAL A 1 90 ? -6.915 3.016 3.751 1.00 96.56 90 VAL A O 1
ATOM 773 N N . THR A 1 91 ? -5.542 4.586 2.911 1.00 96.31 91 THR A N 1
ATOM 774 C CA . THR A 1 91 ? -5.354 5.285 4.189 1.00 96.31 91 THR A CA 1
ATOM 775 C C . THR A 1 91 ? -6.687 5.699 4.805 1.00 96.31 91 THR A C 1
ATOM 777 O O . THR A 1 91 ? -6.971 5.369 5.956 1.00 96.31 91 THR A O 1
ATOM 780 N N . ARG A 1 92 ? -7.567 6.338 4.024 1.00 96.94 92 ARG A N 1
ATOM 781 C CA . ARG A 1 92 ? -8.895 6.750 4.508 1.00 96.94 92 ARG A CA 1
ATOM 782 C C . ARG A 1 92 ? -9.759 5.561 4.926 1.00 96.94 92 ARG A C 1
ATOM 784 O O . ARG A 1 92 ? -10.380 5.609 5.986 1.00 96.94 92 ARG A O 1
ATOM 791 N N . ALA A 1 93 ? -9.796 4.506 4.114 1.00 97.75 93 ALA A N 1
ATOM 792 C CA . ALA A 1 93 ? -10.617 3.332 4.388 1.00 97.75 93 ALA A CA 1
ATOM 793 C C . ALA A 1 93 ? -10.171 2.600 5.665 1.00 97.75 93 ALA A C 1
ATOM 795 O O . ALA A 1 93 ? -11.006 2.258 6.504 1.00 97.75 93 ALA A O 1
ATOM 796 N N . PHE A 1 94 ? -8.864 2.396 5.843 1.00 97.25 94 PHE A N 1
ATOM 797 C CA . PHE A 1 94 ? -8.326 1.669 6.991 1.00 97.25 94 PHE A CA 1
ATOM 798 C C . PHE A 1 94 ? -8.413 2.466 8.292 1.00 97.25 94 PHE A C 1
ATOM 800 O O . PHE A 1 94 ? -8.742 1.873 9.320 1.00 97.25 94 PHE A O 1
ATOM 807 N N . ILE A 1 95 ? -8.191 3.787 8.260 1.00 95.56 95 ILE A N 1
ATOM 808 C CA . ILE A 1 95 ? -8.419 4.654 9.427 1.00 95.56 95 ILE A CA 1
ATOM 809 C C . ILE A 1 95 ? -9.882 4.545 9.866 1.00 95.56 95 ILE A C 1
ATOM 811 O O . ILE A 1 95 ? -10.150 4.215 11.019 1.00 95.56 95 ILE A O 1
ATOM 815 N N . ALA A 1 96 ? -10.830 4.740 8.943 1.00 97.19 96 ALA A N 1
ATOM 816 C CA . ALA A 1 96 ? -12.255 4.681 9.260 1.00 97.19 96 ALA A CA 1
ATOM 817 C C . ALA A 1 96 ? -12.664 3.319 9.845 1.00 97.19 96 ALA A C 1
ATOM 819 O O . ALA A 1 96 ? -13.313 3.262 10.889 1.00 97.19 96 ALA A O 1
ATOM 820 N N . ALA A 1 97 ? -12.240 2.219 9.213 1.00 97.06 97 ALA A N 1
ATOM 821 C CA . ALA A 1 97 ? -12.551 0.870 9.676 1.00 97.06 97 ALA A CA 1
ATOM 822 C C . ALA A 1 97 ? -11.948 0.569 11.059 1.00 97.06 97 ALA A C 1
ATOM 824 O O . ALA A 1 97 ? -12.638 0.029 11.926 1.00 97.06 97 ALA A O 1
ATOM 825 N N . ARG A 1 98 ? -10.680 0.941 11.288 1.00 95.50 98 ARG A N 1
ATOM 826 C CA . ARG A 1 98 ? -9.992 0.745 12.572 1.00 95.50 98 ARG A CA 1
ATOM 827 C C . ARG A 1 98 ? -10.676 1.538 13.680 1.00 95.50 98 ARG A C 1
ATOM 829 O O . ARG A 1 98 ? -11.025 0.960 14.707 1.00 95.50 98 ARG A O 1
ATOM 836 N N . THR A 1 99 ? -10.913 2.830 13.463 1.00 96.06 99 THR A N 1
ATOM 837 C CA . THR A 1 99 ? -11.560 3.703 14.449 1.00 96.06 99 THR A CA 1
ATOM 838 C C . THR A 1 99 ? -12.976 3.236 14.769 1.00 96.06 99 THR A C 1
ATOM 840 O O . THR A 1 99 ? -13.352 3.217 15.937 1.00 96.06 99 THR A O 1
ATOM 843 N N . PHE A 1 100 ? -13.745 2.793 13.770 1.00 97.12 100 PHE A N 1
ATOM 844 C CA . PHE A 1 100 ? -15.092 2.265 13.985 1.00 97.12 100 PHE A CA 1
ATOM 845 C C . PHE A 1 100 ? -15.091 1.029 14.896 1.00 97.12 100 PHE A C 1
ATOM 847 O O . PHE A 1 100 ? -15.799 0.992 15.902 1.00 97.12 100 PHE A O 1
ATOM 854 N N . VAL A 1 101 ? -14.254 0.032 14.590 1.00 96.19 101 VAL A N 1
ATOM 855 C CA . VAL A 1 101 ? -14.177 -1.207 15.381 1.00 96.19 101 VAL A CA 1
ATOM 856 C C . VAL A 1 101 ? -13.641 -0.937 16.786 1.00 96.19 101 VAL A C 1
ATOM 858 O O . VAL A 1 101 ? -14.189 -1.448 17.761 1.00 96.19 101 VAL A O 1
ATOM 861 N N . GLN A 1 102 ? -12.612 -0.097 16.916 1.00 95.38 102 GLN A N 1
ATOM 862 C CA . GLN A 1 102 ? -12.086 0.310 18.220 1.00 95.38 102 GLN A CA 1
ATOM 863 C C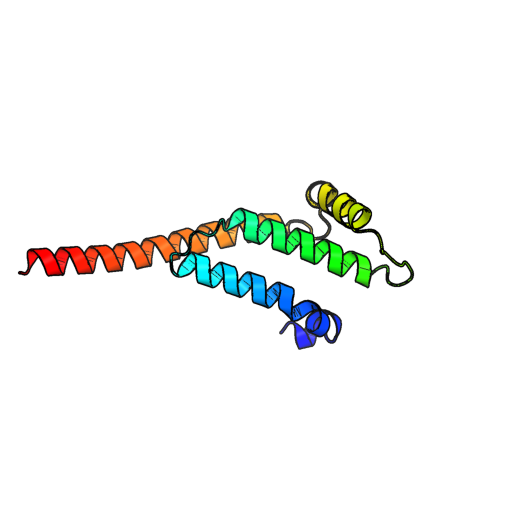 . GLN A 1 102 ? -13.131 1.066 19.047 1.00 95.38 102 GLN A C 1
ATOM 865 O O . GLN A 1 102 ? -13.306 0.756 20.224 1.00 95.38 102 GLN A O 1
ATOM 870 N N . GLY A 1 103 ? -13.877 1.985 18.432 1.00 96.75 103 GLY A N 1
ATOM 871 C CA . GLY A 1 103 ? -14.962 2.716 19.083 1.00 96.75 103 GLY A CA 1
ATOM 872 C C . GLY A 1 103 ? -16.052 1.790 19.626 1.00 96.75 103 GLY A C 1
ATOM 873 O O . GLY A 1 103 ? -16.457 1.933 20.778 1.00 96.75 103 GLY A O 1
ATOM 874 N N . LEU A 1 104 ? -16.471 0.785 18.848 1.00 97.31 104 LEU A N 1
ATOM 875 C CA . LEU A 1 104 ? -17.431 -0.227 19.305 1.00 97.31 104 LEU A CA 1
ATOM 876 C C . LEU A 1 104 ? -16.891 -1.072 20.467 1.00 97.31 104 LEU A C 1
ATOM 878 O O . LEU A 1 104 ? -17.626 -1.361 21.414 1.00 97.31 104 LEU A O 1
ATOM 882 N N . MET A 1 105 ? -15.612 -1.460 20.425 1.00 95.94 105 MET A N 1
ATOM 883 C CA . MET A 1 105 ? -14.985 -2.222 21.511 1.00 95.94 105 MET A CA 1
ATOM 884 C C . MET A 1 105 ? -14.926 -1.420 22.814 1.00 95.94 105 MET A C 1
ATOM 886 O O . MET A 1 105 ? -15.307 -1.950 23.859 1.00 95.94 105 MET A O 1
ATOM 890 N N . VAL A 1 106 ? -14.506 -0.154 22.742 1.00 96.31 106 VAL A N 1
ATOM 891 C CA . VAL A 1 106 ? -14.463 0.758 23.895 1.00 96.31 106 VAL A CA 1
ATOM 892 C C . VAL A 1 106 ? -15.873 1.020 24.424 1.00 96.31 106 VAL A C 1
ATOM 894 O O . VAL A 1 106 ? -16.100 0.936 25.627 1.00 96.31 106 VAL A O 1
ATOM 897 N N . GLY A 1 107 ? -16.850 1.262 23.544 1.00 97.50 107 GLY A N 1
ATOM 898 C CA . GLY A 1 107 ? -18.247 1.465 23.937 1.00 97.50 107 GLY A CA 1
ATOM 899 C C . GLY A 1 107 ? -18.821 0.274 24.709 1.00 97.50 107 GLY A C 1
ATOM 900 O O . GLY A 1 107 ? -19.415 0.450 25.773 1.00 97.50 107 GLY A O 1
ATOM 901 N N . ARG A 1 108 ? -18.570 -0.951 24.228 1.00 97.25 108 ARG A N 1
ATOM 902 C CA . ARG A 1 108 ? -18.931 -2.189 24.938 1.00 97.25 108 ARG A CA 1
ATOM 903 C C . ARG A 1 108 ? -18.264 -2.275 26.312 1.00 97.25 108 ARG A C 1
ATOM 905 O O . ARG A 1 108 ? -18.905 -2.667 27.282 1.00 97.25 108 ARG A O 1
ATOM 912 N N . GLU A 1 109 ? -16.977 -1.949 26.396 1.00 96.69 109 GLU A N 1
ATOM 913 C CA . GLU A 1 109 ? -16.230 -1.994 27.653 1.00 96.69 109 GLU A CA 1
ATOM 914 C C . GLU A 1 109 ? -16.790 -1.013 28.690 1.00 96.69 109 GLU A C 1
ATOM 916 O O . GLU A 1 109 ? -17.005 -1.397 29.838 1.00 96.69 109 GLU A O 1
ATOM 921 N N . VAL A 1 110 ? -17.087 0.222 28.283 1.00 97.62 110 VAL A N 1
ATOM 922 C CA . VAL A 1 110 ? -17.686 1.237 29.160 1.00 97.62 110 VAL A CA 1
ATOM 923 C C . VAL A 1 110 ? -19.071 0.800 29.637 1.00 97.62 110 VAL A C 1
ATOM 925 O O . VAL A 1 110 ? -19.326 0.832 30.839 1.00 97.62 110 VAL A O 1
ATOM 928 N N . ALA A 1 111 ? -19.940 0.328 28.738 1.00 97.38 111 ALA A N 1
ATOM 929 C CA . ALA A 1 111 ? -21.273 -0.153 29.106 1.00 97.38 111 ALA A CA 1
ATOM 930 C C . ALA A 1 111 ? -21.212 -1.288 30.146 1.00 97.38 111 ALA A C 1
ATOM 932 O O . ALA A 1 111 ? -21.930 -1.258 31.142 1.00 97.38 111 ALA A O 1
ATOM 933 N N . ASN A 1 112 ? -20.293 -2.242 29.966 1.00 96.50 112 ASN A N 1
ATOM 934 C CA . ASN A 1 112 ? -20.086 -3.341 30.912 1.00 96.50 112 ASN A CA 1
ATOM 935 C C . ASN A 1 112 ? -19.542 -2.885 32.273 1.00 96.50 112 ASN A C 1
ATOM 937 O O . ASN A 1 112 ? -19.811 -3.539 33.278 1.00 96.50 112 ASN A O 1
ATOM 941 N N . ARG A 1 113 ? -18.747 -1.808 32.317 1.00 95.94 113 ARG A N 1
ATOM 942 C CA . ARG A 1 113 ? -18.239 -1.239 33.575 1.00 95.94 113 ARG A CA 1
ATOM 943 C C . ARG A 1 113 ? -19.328 -0.505 34.353 1.00 95.94 113 ARG A C 1
ATOM 945 O O . ARG A 1 113 ? -19.305 -0.569 35.570 1.00 95.94 113 ARG A O 1
ATOM 952 N N . VAL A 1 114 ? -20.247 0.173 33.663 1.00 95.44 114 VAL A N 1
ATOM 953 C CA . VAL A 1 114 ? -21.352 0.931 34.285 1.00 95.44 114 VAL A CA 1
ATOM 954 C C . VAL A 1 114 ? -22.512 0.024 34.711 1.00 95.44 114 VAL A C 1
ATOM 956 O O . VAL A 1 114 ? -23.234 0.350 35.643 1.00 95.44 114 VAL A O 1
ATOM 959 N N . ALA A 1 115 ? -22.708 -1.110 34.033 1.00 91.19 115 ALA A N 1
ATOM 960 C CA . ALA A 1 115 ? -23.747 -2.084 34.374 1.00 91.19 115 ALA A CA 1
ATOM 961 C C . ALA A 1 115 ? -23.394 -2.996 35.570 1.00 91.19 115 ALA A C 1
ATOM 963 O O . ALA A 1 115 ? -24.216 -3.828 35.955 1.00 91.19 115 ALA A O 1
ATOM 964 N N . LYS A 1 116 ? -22.177 -2.878 36.114 1.00 65.44 116 LYS A N 1
ATOM 965 C CA . LYS A 1 116 ? -21.751 -3.502 37.373 1.00 65.44 116 LYS A CA 1
ATOM 966 C C . LYS A 1 116 ? -21.880 -2.506 38.513 1.00 65.44 116 LYS A C 1
ATOM 968 O O . LYS A 1 116 ? -22.241 -2.969 39.614 1.00 65.44 116 LYS A O 1
#

InterPro domains:
  IPR001863 Glypican [PF01153] (1-115)
  IPR001863 Glypican [PTHR10822] (1-115)

Organism: NCBI:txid861788

Secondary structure (DSSP, 8-state):
-HHHHHHHHHHHTHHHHHHHHHHHHHHHTT----HHHHHHHHHHHHHHHHHHHHTTTS----HHHHHHHHHTHHHH-TTTTHHHHHHHHHHHHHHHHHHHHHHHHHHHHHHHHH--

Radius of gyration: 19.18 Å; chains: 1; bounding box: 48×29×58 Å

Sequence (116 aa):
MFTRTYGKLYMQNRELFQDLFTELKRYYTGGNVNLEETLDDFWSRLLERMFQLINSQYHFTDDDYLECISKYIDQLKPFGDGPRKLKAQVTRAFIAARTFVQGLMVGREVANRVAK

Foldseek 3Di:
DCCVVVNPLCVVVVVLVVQLVVLLVCLLVPHPGDNLVSLLVSVLVVCLSVVCVVPVVDDPPDVVVSVVVSVCCVVVVPVPCVSVVCSVVSVVVSVVNSCVVVVVVVVVVVVVVVVD